Protein AF-F0SCT6-F1 (afdb_monomer_lite)

Organism: Pseudopedobacter saltans (strain ATCC 51119 / DSM 12145 / JCM 21818 / CCUG 39354 / LMG 10337 / NBRC 100064 / NCIMB 13643) (NCBI:txid762903)

Radius of gyration: 12.36 Å; chains: 1; bounding box: 32×27×26 Å

Structure (mmCIF, N/CA/C/O backbone):
data_AF-F0SCT6-F1
#
_entry.id   AF-F0SCT6-F1
#
loop_
_atom_site.group_PDB
_atom_site.id
_atom_site.type_symbol
_atom_site.label_atom_id
_atom_site.label_alt_id
_atom_site.label_comp_id
_atom_site.label_asym_id
_atom_site.label_entity_id
_atom_site.label_seq_id
_atom_site.pdbx_PDB_ins_code
_atom_site.Cartn_x
_atom_site.Cartn_y
_atom_site.Cartn_z
_atom_site.occupancy
_atom_site.B_iso_or_equiv
_atom_site.auth_seq_id
_atom_site.auth_comp_id
_atom_site.auth_asym_id
_atom_site.auth_atom_id
_atom_site.pdbx_PDB_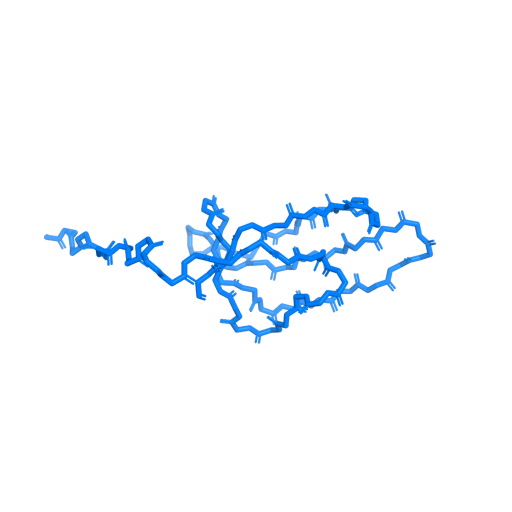model_num
ATOM 1 N N . MET A 1 1 ? -19.103 -14.284 18.836 1.00 36.25 1 MET A N 1
ATOM 2 C CA . MET A 1 1 ? -18.876 -14.998 17.564 1.00 36.25 1 MET A CA 1
ATOM 3 C C . MET A 1 1 ? -17.940 -14.131 16.751 1.00 36.25 1 MET A C 1
ATOM 5 O O . MET A 1 1 ? -18.345 -13.035 16.401 1.00 36.25 1 MET A O 1
ATOM 9 N N . HIS A 1 2 ? -16.688 -14.539 16.551 1.00 44.16 2 HIS A N 1
ATOM 10 C CA . HIS A 1 2 ? -15.875 -13.918 15.509 1.00 44.16 2 HIS A CA 1
ATOM 11 C C . HIS A 1 2 ? -16.282 -14.607 14.213 1.00 44.16 2 HIS A C 1
ATOM 13 O O . HIS A 1 2 ? -16.013 -15.797 14.048 1.00 44.16 2 HIS A O 1
ATOM 19 N N . GLU A 1 3 ? -17.028 -13.903 13.364 1.00 45.00 3 GLU A N 1
ATOM 20 C CA . GLU A 1 3 ? -17.161 -14.301 11.967 1.00 45.00 3 GLU A CA 1
ATOM 21 C C . GLU A 1 3 ? -15.743 -14.374 11.413 1.00 45.00 3 GLU A C 1
ATOM 23 O O . GLU A 1 3 ? -15.005 -13.390 11.398 1.00 45.00 3 GLU A O 1
ATOM 28 N N . SER A 1 4 ? -15.309 -15.586 11.087 1.00 52.16 4 SER A N 1
ATOM 29 C CA . SER A 1 4 ? -14.070 -15.757 10.358 1.00 52.16 4 SER A CA 1
ATOM 30 C C . SER A 1 4 ? -14.394 -15.320 8.939 1.00 52.16 4 SER A C 1
ATOM 32 O 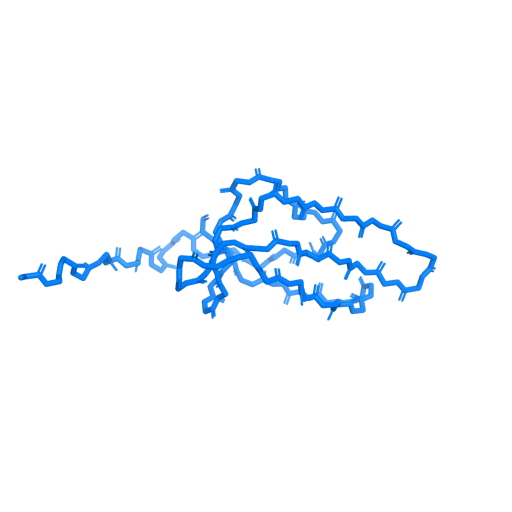O . SER A 1 4 ? -15.015 -16.083 8.198 1.00 52.16 4 SER A O 1
ATOM 34 N N . ASP A 1 5 ? -14.029 -14.087 8.593 1.00 60.53 5 ASP A N 1
ATOM 35 C CA . ASP A 1 5 ? -14.015 -13.625 7.210 1.00 60.53 5 ASP A CA 1
ATOM 36 C C . ASP A 1 5 ? -13.200 -14.646 6.413 1.00 60.53 5 ASP A C 1
ATOM 38 O O . ASP A 1 5 ? -11.981 -14.775 6.558 1.00 60.53 5 ASP A O 1
ATOM 42 N N . THR A 1 6 ? -13.902 -15.485 5.658 1.00 65.31 6 THR A N 1
ATOM 43 C CA . THR A 1 6 ? -13.277 -16.529 4.857 1.00 65.31 6 THR A CA 1
ATOM 44 C C . THR A 1 6 ? -12.652 -15.831 3.665 1.00 65.31 6 THR A C 1
ATOM 46 O O . THR A 1 6 ? -13.329 -15.417 2.729 1.00 65.31 6 THR A O 1
ATOM 49 N N . LEU A 1 7 ? -11.339 -15.638 3.747 1.00 67.81 7 LEU A N 1
ATOM 50 C CA . LEU A 1 7 ? -10.557 -15.017 2.695 1.00 67.81 7 LEU A CA 1
ATOM 51 C C . LEU A 1 7 ? -10.576 -15.924 1.454 1.00 67.81 7 LEU A C 1
ATOM 53 O O . LEU A 1 7 ? -10.017 -17.022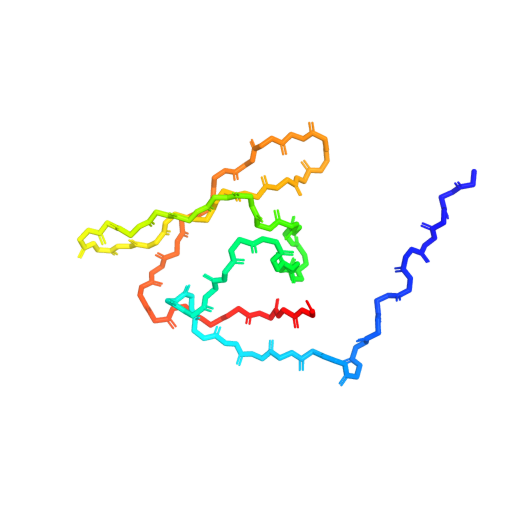 1.466 1.00 67.81 7 LEU A O 1
ATOM 57 N N . ASP A 1 8 ? -11.230 -15.473 0.385 1.00 74.75 8 ASP A N 1
ATOM 58 C CA . ASP A 1 8 ? -11.282 -16.194 -0.887 1.00 74.75 8 ASP A CA 1
ATOM 59 C C . ASP A 1 8 ? -9.932 -16.088 -1.613 1.00 74.75 8 ASP A C 1
ATOM 61 O O . ASP A 1 8 ? -9.686 -15.182 -2.412 1.00 74.75 8 ASP A O 1
ATOM 65 N N . ILE A 1 9 ? -9.043 -17.040 -1.324 1.00 73.00 9 ILE A N 1
ATOM 66 C CA . ILE A 1 9 ? -7.690 -17.119 -1.891 1.00 73.00 9 ILE A CA 1
ATOM 67 C C . ILE A 1 9 ? -7.668 -17.223 -3.421 1.00 73.00 9 ILE A C 1
ATOM 69 O O . ILE A 1 9 ? -6.633 -16.953 -4.026 1.00 73.00 9 ILE A O 1
ATOM 73 N N . SER A 1 10 ? -8.785 -17.581 -4.068 1.00 80.94 10 SER A N 1
ATOM 74 C CA . SER A 1 10 ? -8.859 -17.646 -5.532 1.00 80.94 10 SER A CA 1
ATOM 75 C C . SER A 1 10 ? -8.757 -16.269 -6.199 1.00 80.94 10 SER A C 1
ATOM 77 O O . SER A 1 10 ? -8.410 -16.175 -7.375 1.00 80.94 10 SER A O 1
ATOM 79 N N . LYS A 1 11 ? -9.009 -15.193 -5.440 1.00 84.25 11 LYS A N 1
ATOM 80 C CA . LYS A 1 11 ? -8.901 -13.798 -5.892 1.00 84.25 11 LYS A CA 1
ATOM 81 C C . LYS A 1 11 ? -7.543 -13.167 -5.603 1.00 84.25 11 LYS A C 1
ATOM 83 O O . LYS A 1 11 ? -7.352 -11.998 -5.933 1.00 84.25 11 LYS A O 1
ATOM 88 N N . LEU A 1 12 ? -6.618 -13.918 -5.004 1.00 89.94 12 LEU A N 1
ATOM 89 C CA . LEU A 1 12 ? -5.320 -13.395 -4.607 1.00 89.94 12 LEU A CA 1
ATOM 90 C C . LEU A 1 12 ? -4.531 -12.934 -5.833 1.00 89.94 12 LEU A C 1
ATOM 92 O O . LEU A 1 12 ? -4.324 -13.683 -6.790 1.00 89.94 12 LEU A O 1
ATOM 96 N N . LYS A 1 13 ? -4.0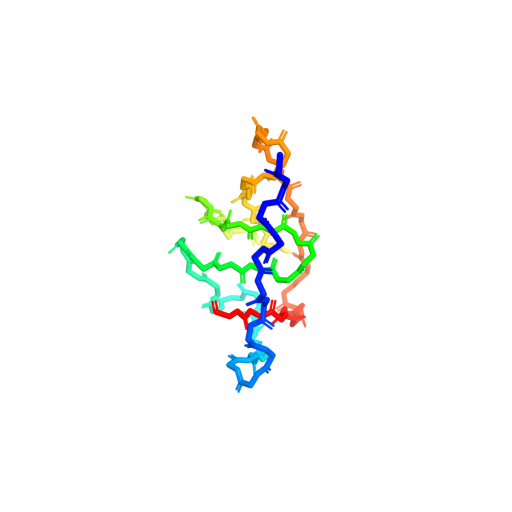64 -11.690 -5.777 1.00 94.00 13 LYS A N 1
ATOM 97 C CA . LYS A 1 13 ? -3.202 -11.088 -6.792 1.00 94.00 13 LYS A CA 1
ATOM 98 C C . LYS A 1 13 ? -1.918 -10.608 -6.147 1.00 94.00 13 LYS A C 1
ATOM 100 O O . LYS A 1 13 ? -1.928 -10.105 -5.028 1.00 94.00 13 LYS A O 1
ATOM 105 N N . LEU A 1 14 ? -0.821 -10.757 -6.877 1.00 95.94 14 LEU A N 1
ATOM 106 C CA . LEU A 1 14 ? 0.453 -10.140 -6.542 1.00 95.94 14 LEU A CA 1
ATOM 107 C C . LEU A 1 14 ? 0.593 -8.892 -7.402 1.00 95.94 14 LEU A C 1
ATOM 109 O O . LEU A 1 14 ? 0.590 -9.007 -8.627 1.00 95.94 14 LEU A O 1
ATOM 113 N N . ILE A 1 15 ? 0.692 -7.725 -6.771 1.00 96.69 15 ILE A N 1
ATOM 114 C CA . ILE A 1 15 ? 0.876 -6.457 -7.482 1.00 96.69 15 ILE A CA 1
ATOM 115 C C . ILE A 1 15 ? 2.036 -5.657 -6.875 1.00 96.69 15 ILE A C 1
ATOM 117 O O . ILE A 1 15 ? 2.278 -5.758 -5.665 1.00 96.69 15 ILE A O 1
ATOM 121 N N . PRO A 1 16 ? 2.781 -4.881 -7.680 1.00 97.44 16 PRO A N 1
ATOM 122 C CA . PRO A 1 16 ? 3.780 -3.949 -7.171 1.00 97.44 16 PRO A CA 1
ATOM 123 C C . PRO A 1 16 ? 3.159 -2.948 -6.194 1.00 97.44 16 PRO A C 1
ATOM 125 O O . PRO A 1 16 ? 2.027 -2.505 -6.385 1.00 97.44 16 PRO A O 1
ATOM 128 N N . VAL A 1 17 ? 3.918 -2.517 -5.185 1.00 97.00 17 VAL A N 1
ATOM 129 C CA . VAL A 1 17 ? 3.443 -1.526 -4.202 1.00 97.00 17 VAL A CA 1
ATOM 130 C C . VAL A 1 17 ? 2.999 -0.208 -4.854 1.00 97.00 17 VAL A C 1
ATOM 132 O O . VAL A 1 17 ? 2.093 0.455 -4.360 1.00 97.00 17 VAL A O 1
ATOM 135 N N . ALA A 1 18 ? 3.589 0.136 -6.000 1.00 96.00 18 ALA A N 1
ATOM 136 C CA . ALA A 1 18 ? 3.239 1.309 -6.796 1.00 96.00 18 ALA A CA 1
ATOM 137 C C . ALA A 1 18 ? 1.827 1.253 -7.411 1.00 96.00 18 ALA A C 1
ATOM 139 O O . ALA A 1 18 ? 1.283 2.292 -7.775 1.00 96.00 18 ALA A O 1
ATOM 140 N N . GLU A 1 19 ? 1.247 0.058 -7.541 1.00 96.81 19 GLU A N 1
ATOM 141 C CA . GLU A 1 19 ? -0.084 -0.169 -8.119 1.00 96.81 19 GLU A CA 1
ATOM 142 C C . GLU A 1 19 ? -1.177 -0.309 -7.048 1.00 96.81 19 GLU A C 1
ATOM 144 O O . GLU A 1 19 ? -2.350 -0.493 -7.376 1.00 96.81 19 GLU A O 1
ATOM 149 N N . ILE A 1 20 ? -0.809 -0.221 -5.767 1.00 96.69 20 ILE A N 1
ATOM 150 C CA . ILE A 1 20 ? -1.748 -0.324 -4.652 1.00 96.69 20 ILE A CA 1
ATOM 151 C C . ILE A 1 20 ? -2.641 0.915 -4.605 1.00 96.69 20 ILE A C 1
ATOM 153 O O . ILE A 1 20 ? -2.164 2.051 -4.610 1.00 96.69 20 ILE A O 1
ATOM 157 N N . THR A 1 21 ? -3.947 0.694 -4.483 1.00 95.56 21 THR A N 1
ATOM 158 C CA . THR A 1 21 ? -4.949 1.759 -4.392 1.00 95.56 21 THR A CA 1
ATOM 159 C C . THR A 1 21 ? -5.638 1.774 -3.034 1.00 95.56 21 THR A C 1
ATOM 161 O O . THR A 1 21 ? -5.845 0.733 -2.408 1.00 95.56 21 THR A O 1
ATOM 164 N N . ILE A 1 22 ? -6.080 2.958 -2.605 1.00 96.88 22 ILE A N 1
ATOM 165 C CA . ILE A 1 22 ? -6.927 3.122 -1.416 1.00 96.88 22 ILE A CA 1
ATOM 166 C C . ILE A 1 22 ? -8.156 2.202 -1.519 1.00 96.88 22 ILE A C 1
ATOM 168 O O . ILE A 1 22 ? -8.778 2.091 -2.574 1.00 96.88 22 ILE A O 1
ATOM 172 N N . GLY A 1 23 ? -8.493 1.536 -0.416 1.00 94.56 23 GLY A N 1
ATOM 173 C CA . GLY A 1 23 ? -9.597 0.585 -0.304 1.00 94.56 23 GLY A CA 1
ATOM 174 C C . GLY A 1 23 ? -9.217 -0.874 -0.565 1.00 94.56 23 GLY A C 1
ATOM 175 O O . GLY A 1 23 ? -9.969 -1.754 -0.154 1.00 94.56 23 GLY A O 1
ATOM 176 N N . GLN A 1 24 ? -8.063 -1.160 -1.182 1.00 94.69 24 GLN A N 1
ATOM 177 C CA . GLN A 1 24 ? -7.598 -2.543 -1.339 1.00 94.69 24 GLN A CA 1
ATOM 178 C C . GLN A 1 24 ? -7.243 -3.169 0.008 1.00 94.69 24 GLN A C 1
ATOM 180 O O . GLN A 1 24 ? -6.712 -2.500 0.897 1.00 94.69 24 GLN A O 1
ATOM 185 N N . TYR A 1 25 ? -7.496 -4.469 0.140 1.00 94.44 25 TYR A N 1
ATOM 186 C CA . TYR A 1 25 ? -7.107 -5.234 1.315 1.00 94.44 25 TYR A CA 1
ATOM 187 C C . TYR A 1 25 ? -5.798 -5.978 1.048 1.00 94.44 25 TYR A C 1
ATOM 189 O O . TYR A 1 25 ? -5.724 -6.840 0.171 1.00 94.44 25 TYR A O 1
ATOM 197 N N . ILE A 1 26 ? -4.762 -5.657 1.823 1.00 95.25 26 ILE A N 1
ATOM 198 C CA . ILE A 1 26 ? -3.471 -6.340 1.753 1.00 95.25 26 ILE A CA 1
ATOM 199 C C . ILE A 1 26 ? -3.470 -7.493 2.750 1.00 95.25 26 ILE A C 1
ATOM 201 O O . ILE A 1 26 ? -3.708 -7.306 3.949 1.00 95.25 26 ILE A O 1
ATOM 205 N N . ILE A 1 27 ? -3.151 -8.688 2.260 1.00 92.88 27 ILE A N 1
ATOM 206 C CA . ILE A 1 27 ? -3.111 -9.903 3.072 1.00 92.88 27 ILE A CA 1
ATOM 207 C C . ILE A 1 27 ? -2.145 -9.730 4.248 1.00 92.88 27 ILE A C 1
ATOM 209 O O . ILE A 1 27 ? -1.034 -9.229 4.092 1.00 92.88 27 ILE A O 1
ATOM 213 N N . ASN A 1 28 ? -2.577 -10.162 5.436 1.00 89.00 28 ASN A N 1
ATOM 214 C CA . ASN A 1 28 ? -1.868 -10.047 6.720 1.00 89.00 28 ASN A CA 1
ATOM 215 C C . ASN A 1 28 ? -1.646 -8.620 7.251 1.00 89.00 28 ASN A C 1
ATOM 217 O O . ASN A 1 28 ? -1.104 -8.472 8.350 1.00 89.00 28 ASN A O 1
ATOM 221 N N . LEU A 1 29 ? -2.077 -7.588 6.523 1.00 94.00 29 LEU A N 1
ATOM 222 C CA . LEU A 1 29 ? -1.921 -6.192 6.917 1.00 94.00 29 LEU A CA 1
ATOM 223 C C . LEU A 1 29 ? -3.281 -5.545 7.181 1.00 94.00 29 LEU A C 1
ATOM 225 O O . LEU A 1 29 ? -3.528 -5.130 8.306 1.00 94.00 29 LEU A O 1
ATOM 229 N N . GLY A 1 30 ? -4.181 -5.507 6.200 1.00 94.00 30 GLY A N 1
ATOM 230 C CA . GLY A 1 30 ? -5.492 -4.868 6.328 1.00 94.00 30 GLY A CA 1
ATOM 231 C C . GLY A 1 30 ? -5.838 -3.969 5.144 1.00 94.00 30 GLY A C 1
ATOM 232 O O . GLY A 1 30 ? -5.146 -3.964 4.124 1.00 94.00 30 GLY A O 1
ATOM 233 N N . SER A 1 31 ? -6.915 -3.198 5.288 1.00 95.69 31 SER A N 1
ATOM 234 C CA . SER A 1 31 ? -7.380 -2.279 4.246 1.00 95.69 31 SER A CA 1
ATOM 235 C C . SER A 1 31 ? -6.500 -1.036 4.169 1.00 95.69 31 SER A C 1
ATOM 237 O O . SER A 1 31 ? -6.248 -0.388 5.187 1.00 95.69 31 SER A O 1
ATOM 239 N N . VAL A 1 32 ? -6.080 -0.670 2.962 1.00 97.38 32 VAL A N 1
ATOM 240 C CA . VAL A 1 32 ? -5.352 0.571 2.681 1.00 97.38 32 VAL A CA 1
ATOM 241 C C . VAL A 1 32 ? -6.315 1.743 2.784 1.00 97.38 32 VAL A C 1
ATOM 243 O O . VAL A 1 32 ? -7.349 1.766 2.121 1.00 97.38 32 VAL A O 1
ATOM 246 N N . ILE A 1 33 ? -5.969 2.730 3.597 1.00 97.75 33 ILE A N 1
ATOM 247 C CA . ILE A 1 33 ? -6.762 3.949 3.767 1.00 97.75 33 ILE A CA 1
ATOM 248 C C . ILE A 1 33 ? -6.104 5.154 3.100 1.00 97.75 33 ILE A C 1
ATOM 250 O O . ILE A 1 33 ? -6.810 6.037 2.623 1.00 97.75 33 ILE A O 1
ATOM 254 N N . GLU A 1 34 ? -4.771 5.184 3.034 1.00 97.75 34 GLU A N 1
ATOM 255 C CA . GLU A 1 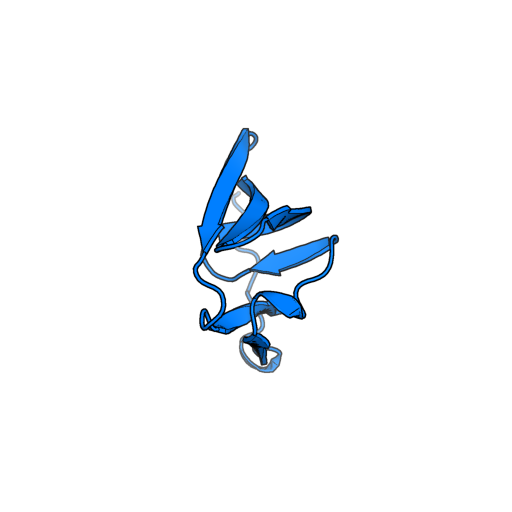34 ? -4.005 6.259 2.402 1.00 97.75 34 GLU A CA 1
ATOM 256 C C . GLU A 1 34 ? -2.715 5.678 1.795 1.00 97.75 34 GLU A C 1
ATOM 258 O O . GLU A 1 34 ? -2.171 4.680 2.278 1.00 97.75 34 GLU A O 1
ATOM 263 N N . THR A 1 35 ? -2.218 6.312 0.735 1.00 96.75 35 THR A N 1
ATOM 264 C CA . THR A 1 35 ? -0.968 5.942 0.059 1.00 96.75 35 THR A CA 1
ATOM 265 C C . THR A 1 35 ? -0.115 7.185 -0.131 1.00 96.75 35 THR A C 1
ATOM 267 O O . THR A 1 35 ? -0.609 8.196 -0.629 1.00 96.75 35 THR A O 1
ATOM 270 N N . GLU A 1 36 ? 1.168 7.106 0.196 1.00 96.62 36 GLU A N 1
ATOM 271 C CA . GLU A 1 36 ? 2.109 8.208 0.019 1.00 96.62 36 GLU A CA 1
ATOM 272 C C . GLU A 1 36 ? 3.375 7.714 -0.691 1.00 96.62 36 GLU A C 1
ATOM 274 O O . GLU A 1 36 ? 4.023 6.748 -0.277 1.00 96.62 36 GLU A O 1
ATOM 279 N N . ARG A 1 37 ? 3.730 8.399 -1.783 1.00 94.50 37 ARG A N 1
ATOM 280 C CA . ARG A 1 37 ? 4.933 8.136 -2.575 1.00 94.50 37 ARG A CA 1
ATOM 281 C C . ARG A 1 37 ? 6.017 9.146 -2.211 1.00 94.50 37 ARG A C 1
ATOM 283 O O . ARG A 1 37 ? 5.883 10.333 -2.491 1.00 94.50 37 ARG A O 1
ATOM 290 N N . LEU A 1 38 ? 7.113 8.653 -1.641 1.00 93.75 38 LEU A N 1
ATOM 291 C CA . LEU A 1 38 ? 8.305 9.432 -1.307 1.00 93.75 38 LEU A CA 1
ATOM 292 C C . LEU A 1 38 ? 9.458 9.056 -2.247 1.00 93.75 38 LEU A C 1
ATOM 294 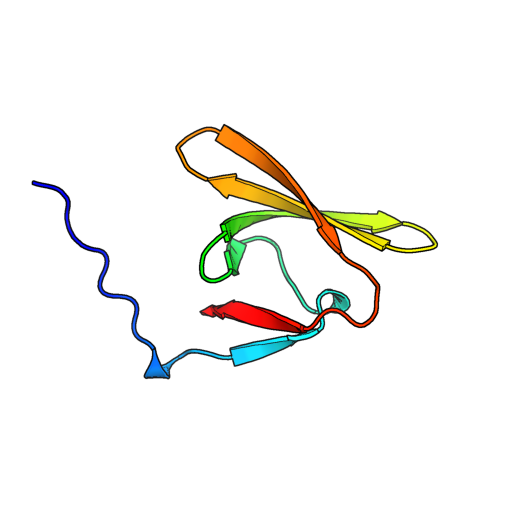O O . LEU A 1 38 ? 9.411 8.038 -2.932 1.00 93.75 38 LEU A O 1
ATOM 298 N N . GLN A 1 39 ? 10.522 9.863 -2.276 1.00 90.06 39 GLN A N 1
ATOM 299 C CA . GLN A 1 39 ? 11.614 9.714 -3.254 1.00 90.06 39 GLN A CA 1
ATOM 300 C C . GLN A 1 39 ? 12.295 8.331 -3.268 1.00 90.06 39 GLN A C 1
ATOM 302 O O . GLN A 1 39 ? 12.919 7.984 -4.263 1.00 90.06 39 GLN A O 1
ATOM 307 N N . GLN A 1 40 ? 12.217 7.565 -2.176 1.00 91.62 40 GLN A N 1
ATOM 308 C CA . GLN A 1 40 ? 12.934 6.290 -2.013 1.00 91.62 40 GLN A CA 1
ATOM 309 C C . GLN A 1 40 ? 12.062 5.150 -1.462 1.00 91.62 40 GLN A C 1
ATOM 311 O O . GLN A 1 40 ? 12.589 4.092 -1.129 1.00 91.62 40 GLN A O 1
ATOM 316 N N . HIS A 1 41 ? 10.771 5.398 -1.221 1.00 95.25 41 HIS A N 1
ATOM 317 C CA . HIS A 1 41 ? 9.880 4.404 -0.624 1.00 95.25 41 HIS A CA 1
ATOM 318 C C . HIS A 1 41 ? 8.405 4.759 -0.815 1.00 95.25 41 HIS A C 1
ATOM 320 O O . HIS A 1 41 ? 8.050 5.889 -1.163 1.00 95.25 41 HIS A O 1
ATOM 326 N N . TYR A 1 42 ? 7.550 3.783 -0.528 1.00 96.94 42 TYR A N 1
ATOM 327 C CA . TYR A 1 42 ? 6.115 3.963 -0.358 1.00 96.94 42 TYR A CA 1
ATOM 328 C C . TYR A 1 42 ? 5.741 3.828 1.113 1.00 96.94 42 TYR A C 1
ATOM 330 O O . TYR A 1 42 ? 6.177 2.891 1.784 1.00 96.94 42 TYR A O 1
ATOM 338 N N . ASN A 1 43 ? 4.896 4.734 1.591 1.00 97.56 43 ASN A N 1
ATOM 339 C CA . ASN A 1 43 ? 4.160 4.552 2.831 1.00 97.56 43 ASN A CA 1
ATOM 340 C C . ASN A 1 43 ? 2.739 4.122 2.476 1.00 97.56 43 ASN A C 1
ATOM 342 O O . ASN A 1 43 ? 2.014 4.836 1.780 1.00 97.56 43 ASN A O 1
ATOM 346 N N . LEU A 1 44 ? 2.342 2.956 2.973 1.00 97.81 44 LEU A N 1
ATOM 347 C CA . LEU A 1 44 ? 0.953 2.529 2.973 1.00 97.81 44 LEU A CA 1
ATOM 348 C C . LEU A 1 44 ? 0.402 2.721 4.375 1.00 97.81 44 LEU A C 1
ATOM 350 O O . LEU A 1 44 ? 0.928 2.165 5.343 1.00 97.81 44 LEU A O 1
ATOM 354 N N . ILE A 1 45 ? -0.658 3.511 4.481 1.00 98.06 45 ILE A N 1
ATOM 355 C CA . ILE A 1 45 ? -1.387 3.670 5.725 1.00 98.06 45 ILE A CA 1
ATOM 356 C C . ILE A 1 45 ? -2.551 2.688 5.659 1.00 98.06 45 ILE A C 1
ATOM 358 O O . ILE A 1 45 ? -3.377 2.751 4.745 1.00 98.06 45 ILE A O 1
ATOM 362 N N . ILE A 1 46 ? -2.612 1.778 6.623 1.00 97.75 46 ILE A N 1
ATOM 363 C CA . ILE A 1 46 ? -3.614 0.715 6.697 1.00 97.75 46 ILE A CA 1
ATOM 364 C C . ILE A 1 46 ? -4.467 0.846 7.958 1.00 97.75 46 ILE A C 1
ATOM 366 O O . ILE A 1 46 ? -4.024 1.392 8.972 1.00 97.75 46 ILE A O 1
ATOM 370 N N . SER A 1 47 ? -5.678 0.297 7.907 1.00 96.25 47 SER A N 1
ATOM 371 C CA . SER A 1 47 ? -6.494 0.044 9.092 1.00 96.25 47 SER A CA 1
ATOM 372 C C . SER A 1 47 ? -6.326 -1.406 9.536 1.00 96.25 47 SER A C 1
ATOM 374 O O . SER A 1 47 ? -6.642 -2.337 8.790 1.00 96.25 47 SER A O 1
ATOM 376 N N . ARG A 1 48 ? -5.820 -1.601 10.757 1.00 94.19 48 ARG A N 1
ATOM 377 C CA . ARG A 1 48 ? -5.596 -2.923 11.348 1.00 94.19 48 ARG A CA 1
ATOM 378 C C . ARG A 1 48 ? -5.799 -2.859 12.856 1.00 94.19 48 ARG A C 1
ATOM 380 O O . ARG A 1 48 ? -5.303 -1.942 13.497 1.00 94.19 48 ARG A O 1
ATOM 387 N N . LEU A 1 49 ? -6.505 -3.843 13.421 1.00 92.31 49 LEU A N 1
ATOM 388 C CA . LEU A 1 49 ? -6.785 -3.921 14.865 1.00 92.31 49 LEU A CA 1
ATOM 389 C C . LEU A 1 49 ? -7.416 -2.628 15.428 1.00 92.31 49 LEU A C 1
ATOM 391 O O . LEU A 1 49 ? -7.102 -2.215 16.536 1.00 92.31 49 LEU A O 1
ATOM 395 N N . ASN A 1 50 ? -8.315 -2.000 14.661 1.00 92.25 50 ASN A N 1
ATOM 396 C CA . ASN A 1 50 ? -8.962 -0.719 14.988 1.00 92.25 50 ASN A CA 1
ATOM 397 C C . ASN A 1 50 ? -8.009 0.484 15.120 1.00 92.25 50 ASN A C 1
ATOM 399 O O . ASN A 1 50 ? -8.404 1.528 15.635 1.00 92.25 50 ASN A O 1
ATOM 403 N N . GLU A 1 51 ? -6.784 0.372 14.611 1.00 95.50 51 GLU A N 1
ATOM 404 C CA . GLU A 1 51 ? -5.794 1.445 14.607 1.00 95.50 51 GLU A CA 1
ATOM 405 C C . GLU A 1 51 ? -5.351 1.785 13.180 1.00 95.50 51 GLU A C 1
ATOM 407 O O . GLU A 1 51 ? -5.440 0.965 12.259 1.00 95.50 51 GLU A O 1
ATOM 412 N N . LYS A 1 52 ? -4.858 3.017 12.995 1.00 96.81 52 LYS A N 1
ATOM 413 C CA . LYS A 1 52 ? -4.123 3.407 11.788 1.00 96.81 52 LYS A CA 1
ATOM 414 C C . LYS A 1 52 ? -2.659 3.013 11.959 1.00 96.81 52 LYS A C 1
ATOM 416 O O . LYS A 1 52 ? -2.029 3.418 12.932 1.00 96.81 52 LYS A O 1
ATOM 421 N N . GLN A 1 53 ? -2.111 2.272 11.003 1.00 97.94 53 GLN A N 1
ATOM 422 C CA . GLN A 1 53 ? -0.706 1.861 11.004 1.00 97.94 53 GLN A CA 1
ATOM 423 C C . GLN A 1 53 ? -0.034 2.317 9.712 1.00 97.94 53 GLN A C 1
ATOM 425 O O . GLN A 1 53 ? -0.630 2.225 8.642 1.00 97.94 53 GLN A O 1
ATOM 430 N N . VAL A 1 54 ? 1.204 2.800 9.810 1.00 97.31 54 VAL A N 1
ATOM 431 C CA . VAL A 1 54 ? 2.021 3.176 8.649 1.00 97.31 54 VAL A CA 1
ATOM 432 C C . VAL A 1 54 ? 3.025 2.066 8.394 1.00 97.31 54 VAL A C 1
ATOM 434 O O . VAL A 1 54 ? 3.800 1.718 9.286 1.00 97.31 54 VAL A O 1
ATOM 437 N N . ILE A 1 55 ? 3.028 1.522 7.180 1.00 97.31 55 ILE A N 1
ATOM 438 C CA . ILE A 1 55 ? 3.998 0.516 6.761 1.00 97.31 55 ILE A CA 1
ATOM 439 C C . ILE A 1 55 ? 4.781 1.041 5.570 1.00 97.31 55 ILE A C 1
ATOM 441 O O . ILE A 1 55 ? 4.219 1.476 4.565 1.00 97.31 55 ILE A O 1
ATOM 445 N N . LYS A 1 56 ? 6.102 0.999 5.715 1.00 97.56 56 LYS A N 1
ATOM 446 C CA . LYS A 1 56 ? 7.058 1.463 4.723 1.00 97.56 56 LYS A CA 1
ATOM 447 C C . LYS A 1 56 ? 7.532 0.300 3.860 1.00 97.56 56 LYS A C 1
ATOM 449 O O . LYS A 1 56 ? 7.970 -0.722 4.384 1.00 97.56 56 LYS A O 1
ATOM 454 N N . PHE A 1 57 ? 7.521 0.509 2.552 1.00 97.06 57 PHE A N 1
ATOM 455 C CA . PHE A 1 57 ? 7.968 -0.448 1.548 1.00 97.06 57 PHE A CA 1
ATOM 456 C C . PHE A 1 57 ? 8.999 0.174 0.615 1.00 97.06 57 PHE A C 1
ATOM 458 O O . PHE A 1 57 ? 8.932 1.363 0.301 1.00 97.06 57 PHE A O 1
ATOM 465 N N . THR A 1 58 ? 9.941 -0.640 0.155 1.00 96.62 58 THR A N 1
ATOM 466 C CA . THR A 1 58 ? 10.825 -0.292 -0.958 1.00 96.62 58 THR A CA 1
ATOM 467 C C . THR A 1 58 ? 10.062 -0.329 -2.283 1.00 96.62 58 THR A C 1
ATOM 469 O O . THR A 1 58 ? 8.975 -0.895 -2.379 1.00 96.62 58 THR A O 1
ATOM 472 N N . ASP A 1 59 ? 10.629 0.289 -3.314 1.00 91.62 59 ASP A N 1
ATOM 473 C CA . ASP A 1 59 ? 9.985 0.451 -4.625 1.00 91.62 59 ASP A CA 1
ATOM 474 C C . ASP A 1 59 ? 9.760 -0.867 -5.374 1.00 91.62 59 ASP A C 1
ATOM 476 O O . ASP A 1 59 ? 8.873 -0.957 -6.218 1.00 91.62 59 ASP A O 1
ATOM 480 N N . ASP A 1 60 ? 10.563 -1.878 -5.060 1.00 94.81 60 ASP A N 1
ATOM 481 C CA . ASP A 1 60 ? 10.522 -3.224 -5.625 1.00 94.81 60 ASP A CA 1
ATOM 482 C C . ASP A 1 60 ? 9.598 -4.179 -4.851 1.00 94.81 60 ASP A C 1
ATOM 484 O O . ASP A 1 60 ? 9.472 -5.349 -5.216 1.00 94.81 60 ASP A O 1
ATOM 488 N N . ALA A 1 61 ? 8.933 -3.701 -3.794 1.00 96.69 61 ALA A N 1
ATOM 489 C CA . ALA A 1 61 ? 8.024 -4.525 -3.014 1.00 96.69 61 ALA A CA 1
ATOM 490 C C . ALA A 1 61 ? 6.819 -4.985 -3.852 1.00 96.69 61 ALA A C 1
ATOM 492 O O . ALA A 1 61 ? 6.159 -4.195 -4.531 1.00 96.69 61 ALA A O 1
ATOM 493 N N . VAL A 1 62 ? 6.495 -6.273 -3.735 1.00 97.19 62 VAL A N 1
ATOM 494 C CA . VAL A 1 62 ? 5.304 -6.900 -4.317 1.00 97.19 62 VAL A CA 1
ATOM 495 C C . VAL A 1 62 ? 4.421 -7.391 -3.178 1.00 97.19 62 VAL A C 1
ATOM 497 O O . VAL A 1 62 ? 4.893 -8.096 -2.284 1.00 97.19 62 VAL A O 1
ATOM 500 N N . LEU A 1 63 ? 3.144 -7.013 -3.199 1.00 96.62 63 LEU A N 1
ATOM 501 C CA . LEU A 1 63 ? 2.191 -7.298 -2.129 1.00 96.62 63 LEU A CA 1
ATOM 502 C C . LEU A 1 63 ? 1.070 -8.212 -2.621 1.00 96.62 63 LEU A C 1
ATOM 504 O O . LEU A 1 63 ? 0.626 -8.117 -3.764 1.00 96.62 63 LEU A O 1
ATOM 508 N N . ALA A 1 64 ? 0.611 -9.091 -1.730 1.00 95.06 64 ALA A N 1
ATOM 509 C CA . ALA A 1 64 ? -0.563 -9.920 -1.960 1.00 95.06 64 ALA A CA 1
ATOM 510 C C . ALA A 1 64 ? -1.831 -9.158 -1.557 1.00 95.06 64 ALA A C 1
ATOM 512 O O . ALA A 1 64 ? -1.949 -8.713 -0.412 1.00 95.06 64 ALA A O 1
ATOM 513 N N . VAL A 1 65 ? -2.778 -9.041 -2.485 1.00 94.25 65 VAL A N 1
ATOM 514 C CA . VAL A 1 65 ? -4.056 -8.338 -2.303 1.00 94.25 65 VAL A CA 1
ATOM 515 C C . VAL A 1 65 ? -5.238 -9.202 -2.741 1.00 94.25 65 VAL A C 1
ATOM 517 O O . VAL A 1 65 ? -5.057 -10.148 -3.514 1.00 94.25 65 VAL A O 1
ATOM 520 N N . ILE A 1 66 ? -6.436 -8.856 -2.263 1.00 87.50 66 ILE A N 1
ATOM 521 C CA . ILE A 1 66 ? -7.734 -9.402 -2.703 1.00 87.50 66 ILE A CA 1
ATOM 522 C C . ILE A 1 66 ? -8.722 -8.288 -3.051 1.00 87.50 66 ILE A C 1
ATOM 524 O O . ILE A 1 66 ? -8.597 -7.180 -2.476 1.00 87.50 66 ILE A O 1
#

Foldseek 3Di:
DPPPPPPPCVPKDKDFPVPDDAQWAFPPFAGFHDWDDDPFWIWTFHQDPNDTDTDIGGRRDITIID

Sequence (66 aa):
MHESDTLDISKLKLIPVAEITIGQYIINLGSVIETERLQQHYNLIISRLNEKQVIKFTDDAVLAVI

Secondary structure (DSSP, 8-state):
--------GGG-EEEEGGG--TTPEETTTEEEEEEEEETTEEEEEEEETTEEEEEEE-TT-EEEE-

pLDDT: mean 89.79, std 13.99, range [36.25, 98.06]